Protein AF-A0A0T6ZGI9-F1 (afdb_monomer_lite)

pLDDT: mean 90.16, std 10.08, range [57.25, 98.12]

Radius of gyration: 25.12 Å; chains: 1; bounding box: 45×30×71 Å

Secondary structure (DSSP, 8-state):
-PPPHHHHHHHHHHHHHHHHHHHHHHHHHHHHHHHHTTTT---HHHHHHHTT-TTS-HHHHH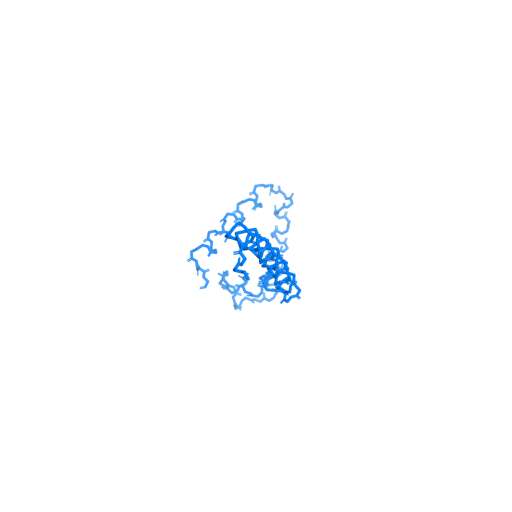HHHHHHHHHHHH-TTHHHHHHHHHHHHHHTT--

Foldseek 3Di:
DPPPPVVVVVVVVVVVVVVVVVVVVVVVVVVVVCVVVCVVPPPVQNVCVLVVNNPPDPVVVVVVVVVLVVVVVVDVVSVVVVVVVVVVSVVVVRD

Sequence (95 aa):
MKKPPSRIREEIAKLQEQLRQAEAREAERIGRIALKAGLGEIELGGLIVKAGLRYETRALLLGALIELGERLQLDEGERPRLTAIGAEAFRNGRG

Structure (mmCIF, N/CA/C/O backbone):
data_AF-A0A0T6ZGI9-F1
#
_entry.id   AF-A0A0T6ZGI9-F1
#
loop_
_atom_site.group_PDB
_atom_site.id
_atom_site.type_symbol
_atom_site.label_atom_id
_atom_site.label_alt_id
_atom_site.label_comp_id
_atom_site.label_asym_id
_atom_site.label_entity_id
_atom_site.label_seq_id
_atom_site.pdbx_PDB_ins_code
_atom_site.Cartn_x
_atom_site.Cartn_y
_atom_site.Cartn_z
_atom_site.occupancy
_atom_site.B_iso_or_equiv
_atom_site.auth_seq_id
_atom_site.auth_comp_id
_atom_site.auth_asym_id
_atom_site.auth_atom_id
_atom_site.pdbx_PDB_model_num
ATOM 1 N N . MET A 1 1 ? -29.609 0.379 53.864 1.00 68.25 1 MET A N 1
ATOM 2 C CA . MET A 1 1 ? -30.039 1.610 53.157 1.00 68.25 1 MET A CA 1
ATOM 3 C C . MET A 1 1 ? -29.644 1.489 51.692 1.00 68.25 1 MET A C 1
ATOM 5 O O . MET A 1 1 ? -28.505 1.121 51.430 1.00 68.25 1 MET A O 1
ATOM 9 N N . LYS A 1 2 ? -30.563 1.721 50.744 1.00 66.81 2 LYS A N 1
ATOM 10 C CA . LYS A 1 2 ? -30.229 1.715 49.307 1.00 66.81 2 LYS A CA 1
ATOM 11 C C . LYS A 1 2 ? -29.246 2.862 49.020 1.00 66.81 2 LYS A C 1
ATOM 13 O O . LYS A 1 2 ? -29.394 3.934 49.605 1.00 66.81 2 LYS A O 1
ATOM 18 N N . LYS A 1 3 ? -28.230 2.634 48.175 1.00 64.94 3 LYS A N 1
ATOM 19 C CA . LYS A 1 3 ? -27.284 3.688 47.763 1.00 64.94 3 LYS A CA 1
ATOM 20 C C . LYS A 1 3 ? -28.077 4.896 47.219 1.00 64.94 3 LYS A C 1
ATOM 22 O O . LYS A 1 3 ? -29.026 4.681 46.462 1.00 64.94 3 LYS A O 1
ATOM 27 N N . PRO A 1 4 ? -27.708 6.141 47.576 1.00 81.56 4 PRO A N 1
ATOM 28 C CA . PRO A 1 4 ? -28.332 7.326 47.006 1.00 81.56 4 PRO A CA 1
ATOM 29 C C . PRO A 1 4 ? -28.185 7.321 45.473 1.00 81.56 4 PRO A C 1
ATOM 31 O O . PRO A 1 4 ? -27.107 6.971 44.982 1.00 81.56 4 PRO A O 1
ATOM 34 N N . PRO A 1 5 ? -29.210 7.739 44.708 1.00 82.88 5 PRO A N 1
ATOM 35 C CA . PRO A 1 5 ? -29.175 7.749 43.243 1.00 82.88 5 PRO A CA 1
ATOM 36 C C . PRO A 1 5 ? -27.983 8.504 42.629 1.00 82.88 5 PRO A C 1
ATOM 38 O O . PRO A 1 5 ? -27.518 8.133 41.555 1.00 82.88 5 PRO A O 1
ATOM 41 N N . SER A 1 6 ? -27.459 9.530 43.309 1.00 87.75 6 SER A N 1
ATOM 42 C CA . SER A 1 6 ? -26.280 10.299 42.879 1.00 87.75 6 SER A CA 1
ATOM 43 C C . SER A 1 6 ? -25.006 9.454 42.818 1.00 87.75 6 SER A C 1
ATOM 45 O O . SER A 1 6 ? -24.306 9.487 41.811 1.00 87.75 6 SER A O 1
ATOM 47 N N . ARG A 1 7 ? -24.761 8.612 43.830 1.00 88.50 7 ARG A N 1
ATOM 48 C CA . ARG A 1 7 ? -23.589 7.719 43.864 1.00 88.50 7 ARG A CA 1
ATOM 49 C C . ARG A 1 7 ? -23.603 6.697 42.731 1.00 88.50 7 ARG A C 1
ATOM 51 O O . ARG A 1 7 ? -22.554 6.353 42.205 1.00 88.50 7 ARG A O 1
ATOM 58 N N . ILE A 1 8 ? -24.791 6.229 42.343 1.00 89.69 8 ILE A N 1
ATOM 59 C CA . ILE A 1 8 ? -24.948 5.300 41.217 1.00 89.69 8 ILE A CA 1
ATOM 60 C C . ILE A 1 8 ? -24.605 6.005 39.898 1.00 89.69 8 ILE A C 1
ATOM 62 O O . ILE A 1 8 ? -23.909 5.433 39.066 1.00 89.69 8 ILE A O 1
ATOM 66 N N . ARG A 1 9 ? -25.039 7.260 39.709 1.00 92.69 9 ARG A N 1
ATOM 67 C CA . ARG A 1 9 ? -24.703 8.046 38.508 1.00 92.69 9 ARG A CA 1
ATOM 68 C C . ARG A 1 9 ? -23.203 8.332 38.405 1.00 92.69 9 ARG A C 1
ATOM 70 O O . ARG A 1 9 ? -22.647 8.213 37.318 1.00 92.69 9 ARG A O 1
ATOM 77 N N . GLU A 1 10 ? -22.555 8.658 39.521 1.00 94.94 10 GLU A N 1
ATOM 78 C CA . GLU A 1 10 ? -21.100 8.855 39.585 1.00 94.94 10 GLU A CA 1
ATOM 79 C C . GLU A 1 10 ? -20.332 7.566 39.256 1.00 94.94 10 GLU A C 1
ATOM 81 O O . GLU A 1 10 ? -19.396 7.594 38.456 1.00 94.94 10 GLU A O 1
ATOM 86 N N . GLU A 1 11 ? -20.751 6.424 39.814 1.00 96.00 11 GLU A N 1
ATOM 87 C CA . GLU A 1 11 ? -20.164 5.116 39.491 1.00 96.00 11 GLU A CA 1
ATOM 88 C C . GLU A 1 11 ? -20.336 4.769 38.004 1.00 96.00 11 GLU A C 1
ATOM 90 O O . GLU A 1 11 ? -19.375 4.331 37.374 1.00 96.00 11 GLU A O 1
ATOM 95 N N . ILE A 1 12 ? -21.511 5.021 37.415 1.00 96.19 12 ILE A N 1
ATOM 96 C CA . ILE A 1 12 ? -21.757 4.794 35.981 1.00 96.19 12 ILE A CA 1
ATOM 97 C C . ILE A 1 12 ? -20.835 5.662 35.121 1.00 96.19 12 ILE A C 1
ATOM 99 O O . ILE A 1 12 ? -20.199 5.140 34.208 1.00 96.19 12 ILE A O 1
ATOM 103 N N . ALA A 1 13 ? -20.715 6.959 35.418 1.00 96.94 13 ALA A N 1
ATOM 104 C CA . ALA A 1 13 ? -19.847 7.859 34.659 1.00 96.94 13 ALA A CA 1
ATOM 105 C C . ALA A 1 13 ? -18.376 7.416 34.724 1.00 96.94 13 ALA A C 1
ATOM 107 O O . ALA A 1 13 ? -17.679 7.397 33.708 1.00 96.94 13 ALA A O 1
ATOM 108 N N . LYS A 1 14 ? -17.917 6.988 35.906 1.00 96.94 14 LYS A N 1
ATOM 109 C CA . LYS A 1 14 ? -16.561 6.461 36.097 1.00 96.94 14 LYS A CA 1
ATOM 110 C C . LYS A 1 14 ? -16.329 5.174 35.303 1.00 96.94 14 LYS A C 1
ATOM 112 O O . LYS A 1 14 ? -15.288 5.041 34.666 1.00 96.94 14 LYS A O 1
ATOM 117 N N . LEU A 1 15 ? -17.287 4.247 35.313 1.00 97.88 15 LEU A N 1
ATOM 118 C CA . LEU A 1 15 ? -17.207 2.998 34.549 1.00 97.88 15 LEU A CA 1
ATOM 119 C C . LEU A 1 15 ? -17.223 3.249 33.036 1.00 97.88 15 LEU A C 1
ATOM 121 O O . LEU A 1 15 ? -16.472 2.612 32.306 1.00 97.88 15 LEU A O 1
ATOM 125 N N . GLN A 1 16 ? -18.026 4.203 32.562 1.00 97.81 16 GLN A N 1
ATOM 126 C CA . GLN A 1 16 ? -18.059 4.594 31.149 1.00 97.81 16 GLN A CA 1
ATOM 127 C C . GLN A 1 16 ? -16.742 5.225 30.688 1.00 97.81 16 GLN A C 1
ATOM 129 O O . GLN A 1 16 ? -16.293 4.972 29.573 1.00 97.81 16 GLN A O 1
ATOM 134 N N . GLU A 1 17 ? -16.107 6.033 31.536 1.00 97.50 17 GLU A N 1
ATOM 135 C CA . GLU A 1 17 ? -14.781 6.583 31.253 1.00 97.50 17 GLU A CA 1
ATOM 136 C C . GLU A 1 17 ? -13.715 5.479 31.216 1.00 97.50 17 GLU A C 1
ATOM 138 O O . GLU A 1 17 ? -12.908 5.424 30.290 1.00 97.50 17 GLU A O 1
ATOM 143 N N . GLN A 1 18 ? -13.750 4.545 32.170 1.00 97.38 18 GLN A N 1
ATOM 144 C CA . GLN A 1 18 ? -12.856 3.385 32.175 1.00 97.38 18 GLN A CA 1
ATOM 145 C C . GLN A 1 18 ? -13.037 2.510 30.931 1.00 97.38 18 GLN A C 1
ATOM 147 O O . GLN A 1 18 ? -12.039 2.078 30.354 1.00 97.38 18 GLN A O 1
ATOM 152 N N . LEU A 1 19 ? -14.282 2.291 30.498 1.00 97.88 19 LEU A N 1
ATOM 153 C CA . LEU A 1 19 ? -14.588 1.551 29.278 1.00 97.88 19 LEU A CA 1
ATOM 154 C C . LEU A 1 19 ? -13.996 2.250 28.051 1.00 97.88 19 LEU A C 1
ATOM 156 O O . LEU A 1 19 ? -13.223 1.626 27.331 1.00 97.88 19 LEU A O 1
ATOM 160 N N . ARG A 1 20 ? -14.246 3.556 27.875 1.00 97.12 20 ARG A N 1
ATOM 161 C CA . ARG A 1 20 ? -13.676 4.330 26.757 1.00 97.12 20 ARG A CA 1
ATOM 162 C C . ARG A 1 20 ? -12.149 4.264 26.727 1.00 97.12 20 ARG A C 1
ATOM 164 O O . ARG A 1 20 ? -11.553 4.096 25.666 1.00 97.12 20 ARG A O 1
ATOM 171 N N . GLN A 1 21 ? -11.495 4.355 27.886 1.00 96.94 21 GLN A N 1
ATOM 172 C CA . GLN A 1 21 ? -10.037 4.235 27.969 1.00 96.94 21 GLN A CA 1
ATOM 173 C C . GLN A 1 21 ? -9.529 2.820 27.668 1.00 96.94 21 GLN A C 1
ATOM 175 O O . GLN A 1 21 ? -8.415 2.672 27.166 1.00 96.94 21 GLN A O 1
ATOM 180 N N . ALA A 1 22 ? -10.283 1.781 28.025 1.00 97.38 22 ALA A N 1
ATOM 181 C CA . ALA A 1 22 ? -9.933 0.401 27.709 1.00 97.38 22 ALA A CA 1
ATOM 182 C C . ALA A 1 22 ? -10.092 0.125 26.207 1.00 97.38 22 ALA A C 1
ATOM 184 O O . ALA A 1 22 ? -9.181 -0.422 25.592 1.00 97.38 22 ALA A O 1
ATOM 185 N N . GLU A 1 23 ? -11.189 0.585 25.604 1.00 96.94 23 GLU A N 1
ATOM 186 C CA . GLU A 1 23 ? -11.450 0.482 24.165 1.00 96.94 23 GLU A CA 1
ATOM 187 C C . GLU A 1 23 ? -10.383 1.212 23.341 1.00 96.94 23 GLU A C 1
ATOM 189 O O . GLU A 1 23 ? -9.858 0.649 22.383 1.00 96.94 23 GLU A O 1
ATOM 194 N N . ALA A 1 24 ? -9.991 2.426 23.744 1.00 96.38 24 ALA A N 1
ATOM 195 C CA . ALA A 1 24 ? -8.932 3.177 23.069 1.00 96.38 24 ALA A CA 1
ATOM 196 C C . ALA A 1 24 ? -7.578 2.445 23.111 1.00 96.38 24 ALA A C 1
ATOM 198 O O . ALA A 1 24 ? -6.885 2.352 22.096 1.00 96.38 24 ALA A O 1
ATOM 199 N N . ARG A 1 25 ? -7.217 1.876 24.271 1.00 96.56 25 ARG A N 1
ATOM 200 C CA . ARG A 1 25 ? -5.993 1.070 24.423 1.00 96.56 25 ARG A CA 1
ATOM 201 C C . ARG A 1 25 ? -6.031 -0.190 23.568 1.00 96.56 25 ARG A C 1
ATOM 203 O O . ARG A 1 25 ? -5.018 -0.565 22.980 1.00 96.56 25 ARG A O 1
ATOM 210 N N . GLU A 1 26 ? -7.185 -0.843 23.499 1.00 96.56 26 GLU A N 1
ATOM 211 C CA . GLU A 1 26 ? -7.355 -2.048 22.698 1.00 96.56 26 GLU A CA 1
ATOM 212 C C . GLU A 1 26 ? -7.274 -1.741 21.200 1.00 96.56 26 GLU A C 1
ATOM 214 O O . GLU A 1 26 ? -6.575 -2.444 20.472 1.00 96.56 26 GLU A O 1
ATOM 219 N N . ALA A 1 27 ? -7.880 -0.643 20.744 1.00 94.94 27 ALA A N 1
ATOM 220 C CA . ALA A 1 27 ? -7.755 -0.181 19.365 1.00 94.94 27 ALA A CA 1
ATOM 221 C C . ALA A 1 27 ? -6.290 0.099 18.985 1.00 94.94 27 ALA A C 1
ATOM 223 O O . ALA A 1 27 ? -5.828 -0.333 17.928 1.00 94.94 27 ALA A O 1
ATOM 224 N N . GLU A 1 28 ? -5.526 0.752 19.865 1.00 95.88 28 GLU A N 1
ATOM 225 C CA . GLU A 1 28 ? -4.093 0.985 19.655 1.00 95.88 28 GLU A CA 1
ATOM 226 C C . GLU A 1 28 ? -3.302 -0.332 19.591 1.00 95.88 28 GLU A C 1
ATOM 228 O O . GLU A 1 28 ? -2.439 -0.511 18.726 1.00 95.88 28 GLU A O 1
ATOM 233 N N . ARG A 1 29 ? -3.608 -1.283 20.482 1.00 96.50 29 ARG A N 1
ATOM 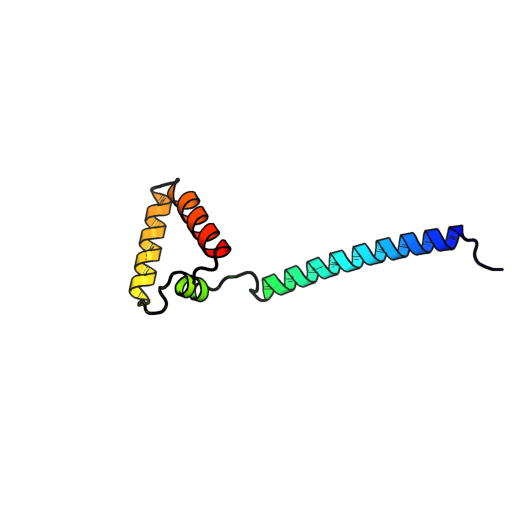234 C CA . ARG A 1 29 ? -2.979 -2.609 20.501 1.00 96.50 29 ARG A CA 1
ATOM 235 C C . ARG A 1 29 ? -3.245 -3.365 19.203 1.00 96.50 29 ARG A C 1
ATOM 237 O O . ARG A 1 29 ? -2.302 -3.887 18.609 1.00 96.50 29 ARG A O 1
ATOM 244 N N . ILE A 1 30 ? -4.499 -3.391 18.756 1.00 93.56 30 ILE A N 1
ATOM 245 C CA . ILE A 1 30 ? -4.909 -4.008 17.492 1.00 93.56 30 ILE A CA 1
ATOM 246 C C . ILE A 1 30 ? -4.178 -3.341 16.326 1.00 93.56 30 ILE A C 1
ATOM 248 O O . ILE A 1 30 ? -3.589 -4.045 15.508 1.00 93.56 30 ILE A O 1
ATOM 252 N N . GLY A 1 31 ? -4.124 -2.007 16.286 1.00 89.25 31 GLY A N 1
ATOM 253 C CA . GLY A 1 31 ? -3.388 -1.267 15.259 1.00 89.25 31 GLY A CA 1
ATOM 254 C C . GLY A 1 31 ? -1.907 -1.652 15.205 1.00 89.25 31 GLY A C 1
ATOM 255 O O . GLY A 1 31 ? -1.378 -1.960 14.139 1.00 89.25 31 GLY A O 1
ATOM 256 N N . ARG A 1 32 ? -1.235 -1.736 16.359 1.00 91.81 32 ARG A N 1
ATOM 257 C CA . ARG A 1 32 ? 0.170 -2.179 16.438 1.00 91.81 32 ARG A CA 1
ATOM 258 C C . ARG A 1 32 ? 0.365 -3.624 15.985 1.00 91.81 32 ARG A C 1
ATOM 260 O O . ARG A 1 32 ? 1.373 -3.919 15.347 1.00 91.81 32 ARG A O 1
ATOM 267 N N . ILE A 1 33 ? -0.560 -4.523 16.323 1.00 92.31 33 ILE A N 1
ATOM 268 C CA . ILE A 1 33 ? -0.517 -5.922 15.876 1.00 92.31 33 ILE A CA 1
ATOM 269 C C . ILE A 1 33 ? -0.695 -5.996 14.360 1.00 92.31 33 ILE A C 1
ATOM 271 O O . ILE A 1 33 ? 0.078 -6.687 13.708 1.00 92.31 33 ILE A O 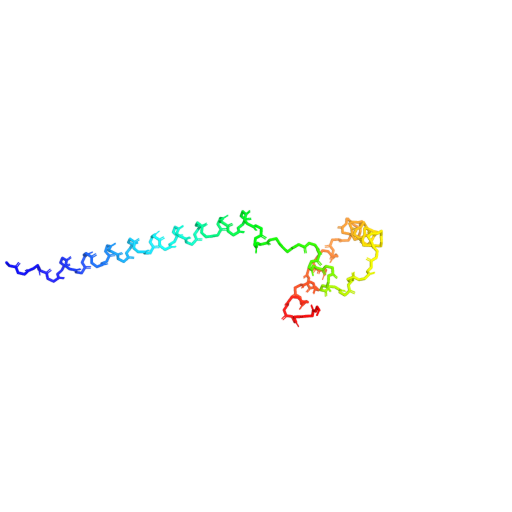1
ATOM 275 N N . ALA A 1 34 ? -1.647 -5.252 13.796 1.00 83.44 34 ALA A N 1
ATOM 276 C CA . ALA A 1 34 ? -1.890 -5.221 12.360 1.00 83.44 34 ALA A CA 1
ATOM 277 C C . ALA A 1 34 ? -0.669 -4.714 11.579 1.00 83.44 34 ALA A C 1
ATOM 279 O O . ALA A 1 34 ? -0.281 -5.332 10.591 1.00 83.44 34 ALA A O 1
ATOM 280 N N . LEU A 1 35 ? -0.014 -3.654 12.066 1.00 84.31 35 LEU A N 1
ATOM 281 C CA . LEU A 1 35 ? 1.231 -3.155 11.476 1.00 84.31 35 LEU A CA 1
ATOM 282 C C . LEU A 1 35 ? 2.358 -4.192 11.554 1.00 84.31 35 LEU A C 1
ATOM 284 O O . LEU A 1 35 ? 3.003 -4.465 10.549 1.00 84.31 35 LEU A O 1
ATOM 288 N N . LYS A 1 36 ? 2.570 -4.823 12.718 1.00 83.00 36 LYS A N 1
ATOM 289 C CA . LYS A 1 36 ? 3.586 -5.884 12.874 1.00 83.00 36 LYS A CA 1
ATOM 290 C C . LYS A 1 36 ? 3.305 -7.120 12.020 1.00 83.00 36 LYS A C 1
ATOM 292 O O . LYS A 1 36 ? 4.241 -7.806 11.631 1.00 83.00 36 LYS A O 1
ATOM 297 N N . ALA A 1 37 ? 2.034 -7.415 11.770 1.00 80.75 37 ALA A N 1
ATOM 298 C CA . ALA A 1 37 ? 1.595 -8.513 10.922 1.00 80.75 37 ALA A CA 1
ATOM 299 C C . ALA A 1 37 ? 1.610 -8.159 9.423 1.00 80.75 37 ALA A C 1
ATOM 301 O O . ALA A 1 37 ? 1.171 -8.973 8.618 1.00 80.75 37 ALA A O 1
ATOM 302 N N . GLY A 1 38 ? 2.064 -6.956 9.044 1.00 74.19 38 GLY A N 1
ATOM 303 C CA . GLY A 1 38 ? 2.110 -6.521 7.648 1.00 74.19 38 GLY A CA 1
ATOM 304 C C . GLY A 1 38 ? 0.731 -6.287 7.025 1.00 74.19 38 GLY A C 1
ATOM 305 O O . GLY A 1 38 ? 0.634 -6.105 5.820 1.00 74.19 38 GLY A O 1
ATOM 306 N N . LEU A 1 39 ? -0.352 -6.231 7.814 1.00 71.19 39 LEU A N 1
ATOM 307 C CA . LEU A 1 39 ? -1.727 -6.068 7.306 1.00 71.19 39 LEU A CA 1
ATOM 308 C C . LEU A 1 39 ? -1.999 -4.680 6.686 1.00 71.19 39 LEU A C 1
ATOM 310 O O . LEU A 1 39 ? -3.085 -4.447 6.162 1.00 71.19 39 LEU A O 1
ATOM 314 N N . GLY A 1 40 ? -1.033 -3.758 6.756 1.00 63.78 40 GLY A N 1
ATOM 315 C CA . GLY A 1 40 ? -1.034 -2.477 6.040 1.00 63.78 40 GLY A CA 1
ATOM 316 C C . GLY A 1 40 ? -0.054 -2.416 4.862 1.00 63.78 40 GLY A C 1
ATOM 317 O O . GLY A 1 40 ? -0.061 -1.434 4.121 1.00 63.78 40 GLY A O 1
ATOM 318 N N . GLU A 1 41 ? 0.785 -3.437 4.679 1.00 63.69 41 GLU A N 1
ATOM 319 C CA . GLU A 1 41 ? 1.702 -3.534 3.550 1.00 63.69 41 GLU A CA 1
ATOM 320 C C . GLU A 1 41 ? 0.970 -4.232 2.406 1.00 63.69 41 GLU A C 1
ATOM 322 O O . GLU A 1 41 ? 0.699 -5.431 2.441 1.00 63.69 41 GLU A O 1
ATOM 327 N N . ILE A 1 42 ? 0.609 -3.476 1.370 1.00 62.75 42 ILE A N 1
ATOM 328 C CA . ILE A 1 42 ? 0.197 -4.107 0.120 1.00 62.75 42 ILE A CA 1
ATOM 329 C C . ILE A 1 42 ? 1.462 -4.707 -0.486 1.00 62.75 42 ILE A C 1
ATOM 331 O O . ILE A 1 42 ? 2.339 -3.972 -0.942 1.00 62.75 42 ILE A O 1
ATOM 335 N N . GLU A 1 43 ? 1.558 -6.035 -0.493 1.00 78.94 43 GLU A N 1
ATOM 336 C CA . GLU A 1 43 ? 2.657 -6.721 -1.164 1.00 78.94 43 GLU A CA 1
ATOM 337 C C . GLU A 1 43 ? 2.735 -6.264 -2.628 1.00 78.94 43 GLU A C 1
ATOM 339 O O . GLU A 1 43 ? 1.725 -6.215 -3.339 1.00 78.94 43 GLU A O 1
ATOM 344 N N . LEU A 1 44 ? 3.949 -5.974 -3.108 1.00 84.19 44 LEU A N 1
ATOM 345 C CA . LEU A 1 44 ? 4.199 -5.565 -4.495 1.00 84.19 44 LEU A CA 1
ATOM 346 C C . LEU A 1 44 ? 3.563 -6.542 -5.506 1.00 84.19 44 LEU A C 1
ATOM 348 O O . LEU A 1 44 ? 3.083 -6.120 -6.556 1.00 84.19 44 LEU A O 1
ATOM 352 N N . GLY A 1 45 ? 3.476 -7.831 -5.158 1.00 87.19 45 GLY A N 1
ATOM 353 C CA . GLY A 1 45 ? 2.781 -8.849 -5.950 1.00 87.19 45 GLY A CA 1
ATOM 354 C C . GLY A 1 45 ? 1.292 -8.555 -6.176 1.00 87.19 45 GLY A C 1
ATOM 355 O O . GLY A 1 45 ? 0.798 -8.728 -7.290 1.00 87.19 45 GLY A O 1
ATOM 356 N N . GLY A 1 46 ? 0.581 -8.046 -5.167 1.00 88.50 46 GLY A N 1
ATOM 357 C CA . GLY A 1 46 ? -0.821 -7.640 -5.294 1.00 88.50 46 GLY A CA 1
ATOM 358 C C . GLY A 1 46 ? -1.002 -6.438 -6.225 1.00 88.50 46 GLY A C 1
ATOM 359 O O . GLY A 1 46 ? -1.935 -6.415 -7.030 1.00 88.50 46 GLY A O 1
ATOM 360 N N . LEU A 1 47 ? -0.076 -5.473 -6.177 1.00 90.56 47 LEU A N 1
ATOM 361 C CA . LEU A 1 47 ? -0.071 -4.319 -7.086 1.00 90.56 47 LEU A CA 1
ATOM 362 C C . LEU A 1 47 ? 0.202 -4.733 -8.535 1.00 90.56 47 LEU A C 1
ATOM 364 O O . LEU A 1 47 ? -0.484 -4.263 -9.438 1.00 90.56 47 LEU A O 1
ATOM 368 N N . ILE A 1 48 ? 1.154 -5.645 -8.753 1.00 91.88 48 ILE A N 1
ATOM 369 C CA . ILE A 1 48 ? 1.486 -6.183 -10.081 1.00 91.88 48 ILE A CA 1
ATOM 370 C C . ILE A 1 48 ? 0.260 -6.853 -10.712 1.00 91.88 48 ILE A C 1
ATOM 372 O O . ILE A 1 48 ? -0.059 -6.588 -11.870 1.00 91.88 48 ILE A O 1
ATOM 376 N N . VAL A 1 49 ? -0.465 -7.683 -9.952 1.00 91.81 49 VAL A N 1
ATOM 377 C CA . VAL A 1 49 ? -1.704 -8.314 -10.432 1.00 91.81 49 VAL A CA 1
ATOM 378 C C . VAL A 1 49 ? -2.753 -7.262 -10.774 1.00 91.81 49 VAL A C 1
ATOM 380 O O . VAL A 1 49 ? -3.308 -7.302 -11.866 1.00 91.81 49 VAL A O 1
ATOM 383 N N . LYS A 1 50 ? -2.984 -6.301 -9.875 1.00 90.12 50 LYS A N 1
ATOM 384 C CA . LYS A 1 50 ? -3.988 -5.245 -10.050 1.00 90.12 50 LYS A CA 1
ATOM 385 C C . LYS A 1 50 ? -3.696 -4.330 -11.248 1.00 90.12 50 LYS A C 1
ATOM 387 O O . LYS A 1 50 ? -4.617 -3.813 -11.873 1.00 90.12 50 LYS A O 1
ATOM 392 N N . ALA A 1 51 ? -2.421 -4.151 -11.582 1.00 92.06 51 ALA A N 1
ATOM 393 C CA . ALA A 1 51 ? -1.974 -3.431 -12.769 1.00 92.06 51 ALA A CA 1
ATOM 394 C C . ALA A 1 51 ? -2.090 -4.254 -14.069 1.00 92.06 51 ALA A C 1
ATOM 396 O O . ALA A 1 51 ? -1.756 -3.744 -15.135 1.00 92.06 51 ALA A O 1
ATOM 397 N N . GLY A 1 52 ? -2.542 -5.513 -14.004 1.00 93.12 52 GLY A N 1
ATOM 398 C CA . GLY A 1 52 ? -2.655 -6.403 -15.162 1.00 93.12 52 GLY A CA 1
ATOM 399 C C . GLY A 1 52 ? -1.337 -7.059 -15.586 1.00 93.12 52 GLY A C 1
ATOM 400 O O . GLY A 1 52 ? -1.272 -7.649 -16.657 1.00 93.12 52 GLY A O 1
ATOM 401 N N . LEU A 1 53 ? -0.292 -7.004 -14.754 1.00 95.12 53 LEU A N 1
ATOM 402 C CA . LEU A 1 53 ? 1.072 -7.427 -15.104 1.00 95.12 53 LEU A CA 1
ATOM 403 C C . LEU A 1 53 ? 1.441 -8.812 -14.544 1.00 95.12 53 LEU A C 1
ATOM 405 O O . LEU A 1 53 ? 2.614 -9.140 -14.381 1.00 95.12 53 LEU A O 1
ATOM 409 N N . ARG A 1 54 ? 0.441 -9.648 -14.231 1.00 93.19 54 ARG A N 1
ATOM 410 C CA . ARG A 1 54 ? 0.623 -10.980 -13.615 1.00 93.19 54 ARG A CA 1
ATOM 411 C C . ARG A 1 54 ? 1.590 -11.882 -14.389 1.00 93.19 54 ARG A C 1
ATOM 413 O O . ARG A 1 54 ? 2.269 -12.702 -13.776 1.00 93.19 54 ARG A O 1
ATOM 420 N N . TYR A 1 55 ? 1.587 -11.775 -15.713 1.00 95.50 55 TYR A N 1
ATOM 421 C CA . TYR A 1 55 ? 2.334 -12.665 -16.602 1.00 95.50 55 T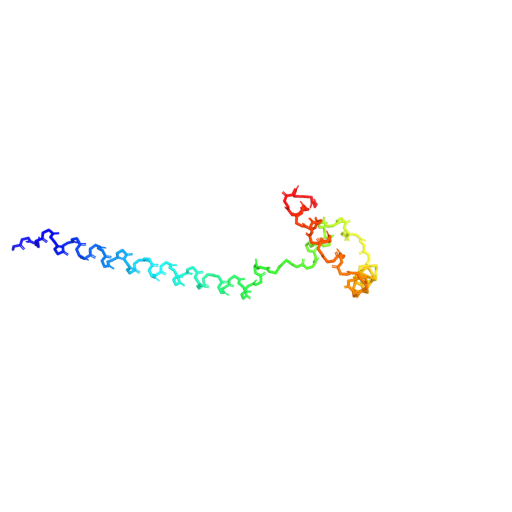YR A CA 1
ATOM 422 C C . TYR A 1 55 ? 3.646 -12.057 -17.100 1.00 95.50 55 TYR A C 1
ATOM 424 O O . TYR A 1 55 ? 4.364 -12.704 -17.859 1.00 95.50 55 TYR A O 1
ATOM 432 N N . GLU A 1 56 ? 3.976 -10.843 -16.661 1.00 97.12 56 GLU A N 1
ATOM 433 C CA . GLU A 1 56 ? 5.198 -10.179 -17.084 1.00 97.12 56 GLU A CA 1
ATOM 434 C C . GLU A 1 56 ? 6.437 -10.738 -16.384 1.00 97.12 56 GLU A C 1
ATOM 436 O O . GLU A 1 56 ? 6.404 -11.229 -15.251 1.00 97.12 56 GLU A O 1
ATOM 441 N N . THR A 1 57 ? 7.574 -10.650 -17.072 1.00 97.12 57 THR A N 1
ATOM 442 C CA . THR A 1 57 ? 8.844 -11.142 -16.532 1.00 97.12 57 THR A CA 1
ATOM 443 C C . THR A 1 57 ? 9.384 -10.227 -15.434 1.00 97.12 57 THR A C 1
ATOM 445 O O . THR A 1 57 ? 9.203 -9.009 -15.453 1.00 97.12 57 THR A O 1
ATOM 448 N N . ARG A 1 58 ? 10.155 -10.801 -14.500 1.00 94.38 58 ARG A N 1
ATOM 449 C CA . ARG A 1 58 ? 10.832 -10.029 -13.442 1.00 94.38 58 ARG A CA 1
ATOM 450 C C . ARG A 1 58 ? 11.746 -8.935 -14.000 1.00 94.38 58 ARG A C 1
ATOM 452 O O . ARG A 1 58 ? 11.836 -7.869 -13.404 1.00 94.38 58 ARG A O 1
ATOM 459 N N . ALA A 1 59 ? 12.403 -9.200 -15.130 1.00 97.50 59 ALA A N 1
ATOM 460 C CA . ALA A 1 59 ? 13.281 -8.235 -15.782 1.00 97.50 59 ALA A CA 1
ATOM 461 C C . ALA A 1 59 ? 12.500 -7.025 -16.318 1.00 97.50 59 ALA A C 1
ATOM 463 O O . ALA A 1 59 ? 12.923 -5.894 -16.098 1.00 97.50 59 ALA A O 1
ATOM 464 N N . LEU A 1 60 ? 11.339 -7.252 -16.948 1.00 97.88 60 LEU A N 1
ATOM 465 C CA . LEU A 1 60 ? 10.473 -6.173 -17.433 1.00 97.88 60 LEU A CA 1
ATOM 466 C C . LEU A 1 60 ? 9.960 -5.312 -16.277 1.00 97.88 60 LEU A C 1
ATOM 468 O O . LEU A 1 60 ? 10.066 -4.090 -16.326 1.00 97.88 60 LEU A O 1
ATOM 472 N N . LEU A 1 61 ? 9.459 -5.948 -15.214 1.00 96.50 61 LEU A N 1
ATOM 473 C CA . LEU A 1 61 ? 8.956 -5.241 -14.035 1.00 96.50 61 LEU A CA 1
ATOM 474 C C . LEU A 1 61 ? 10.045 -4.389 -13.375 1.00 96.50 61 LEU A C 1
ATOM 476 O O . LEU A 1 61 ? 9.795 -3.243 -13.010 1.00 96.50 61 LEU A O 1
ATOM 480 N N . LEU A 1 62 ? 11.261 -4.928 -13.251 1.00 95.62 62 LEU A N 1
ATOM 481 C CA . LEU A 1 62 ? 12.395 -4.181 -12.716 1.00 95.62 62 LEU A CA 1
ATOM 482 C C . LEU A 1 62 ? 12.759 -2.990 -13.612 1.00 95.62 62 LEU A C 1
ATOM 484 O O . LEU A 1 62 ? 12.957 -1.894 -13.095 1.00 95.62 62 LEU A O 1
ATOM 488 N N . GLY A 1 63 ? 12.796 -3.181 -14.934 1.00 98.12 63 GLY A N 1
ATOM 489 C CA . GLY A 1 63 ? 13.047 -2.101 -15.890 1.00 98.12 63 GLY A CA 1
ATOM 490 C C . GLY A 1 63 ? 12.033 -0.961 -15.761 1.00 98.1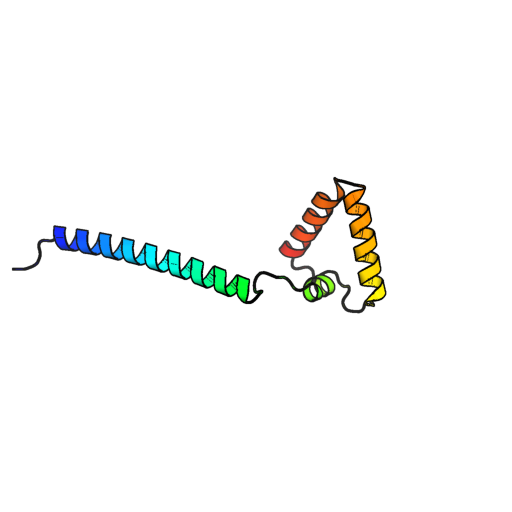2 63 GLY A C 1
ATOM 491 O O . GLY A 1 63 ? 12.427 0.194 -15.629 1.00 98.12 63 GLY A O 1
ATOM 492 N N . ALA A 1 64 ? 10.740 -1.287 -15.684 1.00 97.19 64 ALA A N 1
ATOM 493 C CA . ALA A 1 64 ? 9.679 -0.295 -15.515 1.00 97.19 64 ALA A CA 1
ATOM 494 C C . ALA A 1 64 ? 9.799 0.490 -14.193 1.00 97.19 64 ALA A C 1
ATOM 496 O O . ALA A 1 64 ? 9.546 1.694 -14.159 1.00 97.19 64 ALA A O 1
ATOM 497 N N . LEU A 1 65 ? 10.200 -0.169 -13.099 1.00 95.75 65 LEU A N 1
ATOM 498 C CA . LEU A 1 65 ? 10.403 0.494 -11.805 1.00 95.75 65 LEU A CA 1
ATOM 499 C C . LEU A 1 65 ? 11.635 1.410 -11.796 1.00 95.75 65 LEU A C 1
ATOM 501 O O . LEU A 1 65 ? 11.596 2.458 -11.152 1.00 95.75 65 LEU A O 1
ATOM 505 N N . ILE A 1 66 ? 12.706 1.040 -12.505 1.00 97.75 66 ILE A N 1
ATOM 506 C CA . ILE A 1 66 ? 13.895 1.888 -12.670 1.00 97.75 66 ILE A CA 1
ATOM 507 C C . ILE A 1 66 ? 13.537 3.139 -13.475 1.00 97.75 66 ILE A C 1
ATOM 509 O O . ILE A 1 66 ? 13.780 4.246 -12.998 1.00 97.75 66 ILE A O 1
ATOM 513 N N . GLU A 1 67 ? 12.886 2.972 -14.630 1.00 97.75 67 GLU A N 1
ATOM 514 C CA . GLU A 1 67 ? 12.442 4.094 -15.470 1.00 97.75 67 GLU A CA 1
ATOM 515 C C . GLU A 1 67 ? 11.518 5.040 -14.688 1.00 97.75 67 GLU A C 1
ATOM 517 O O . GLU A 1 67 ? 11.660 6.263 -14.736 1.00 97.75 67 GLU A O 1
ATOM 522 N N . LEU A 1 68 ? 10.591 4.484 -13.900 1.00 96.44 68 LEU A N 1
ATOM 523 C CA . LEU A 1 68 ? 9.753 5.271 -13.002 1.00 96.44 68 LEU A CA 1
ATOM 524 C C . LEU A 1 68 ? 10.590 6.058 -11.980 1.00 96.44 68 LEU A C 1
ATOM 526 O O . LEU A 1 68 ? 10.320 7.235 -11.745 1.00 96.44 68 LEU A O 1
ATOM 530 N N . GLY A 1 69 ? 11.588 5.423 -11.365 1.00 96.31 69 GLY A N 1
ATOM 531 C CA . GLY A 1 69 ? 12.481 6.066 -10.403 1.00 96.31 6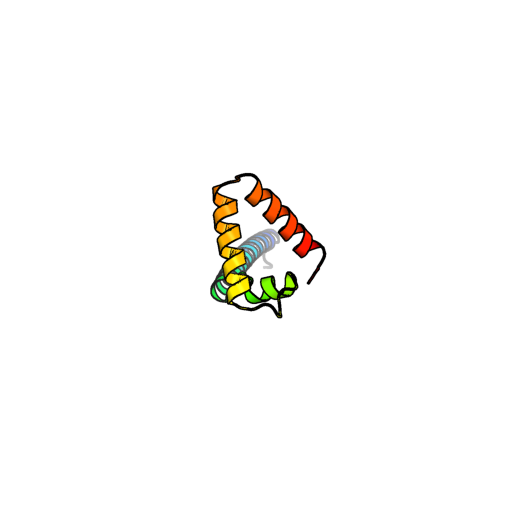9 GLY A CA 1
ATOM 532 C C . GLY A 1 69 ? 13.206 7.275 -10.994 1.00 96.31 69 GLY A C 1
ATOM 533 O O . GLY A 1 69 ? 13.248 8.326 -10.357 1.00 96.31 69 GLY A O 1
ATOM 534 N N . GLU A 1 70 ? 13.705 7.148 -12.222 1.00 97.19 70 GLU A N 1
ATOM 535 C CA . GLU A 1 70 ? 14.338 8.243 -12.963 1.00 97.19 70 GLU A CA 1
ATOM 536 C C . GLU A 1 70 ? 13.339 9.368 -13.262 1.00 97.19 70 GLU A C 1
ATOM 538 O O . GLU A 1 70 ? 13.598 10.532 -12.954 1.00 97.19 70 GLU A O 1
ATOM 543 N N . ARG A 1 71 ? 12.148 9.034 -13.775 1.00 96.62 71 ARG A N 1
ATOM 544 C CA . ARG A 1 71 ? 11.096 10.021 -14.082 1.00 96.62 71 ARG A CA 1
ATOM 545 C C . ARG A 1 71 ? 10.673 10.828 -12.860 1.00 96.62 71 ARG A C 1
ATOM 547 O O . ARG A 1 71 ? 10.497 12.037 -12.962 1.00 96.62 71 ARG A O 1
ATOM 554 N N . LEU A 1 72 ? 10.559 10.184 -11.700 1.00 96.75 72 LEU A N 1
ATOM 555 C CA . LEU A 1 72 ? 10.196 10.853 -10.448 1.00 96.75 72 LEU A CA 1
ATOM 556 C C . LEU A 1 72 ? 11.258 11.842 -9.945 1.00 96.75 72 LEU A C 1
ATOM 558 O O . LEU A 1 72 ? 10.924 12.693 -9.124 1.00 96.75 72 LEU A O 1
ATOM 562 N N . GLN A 1 73 ? 12.517 11.718 -10.375 1.00 94.75 73 GLN A N 1
ATOM 563 C CA . GLN A 1 73 ? 13.571 12.687 -10.050 1.00 94.75 73 GLN A CA 1
ATOM 564 C C . GLN A 1 73 ? 13.580 13.879 -11.009 1.00 94.75 73 GLN A C 1
ATOM 566 O O . GLN A 1 73 ? 14.019 14.962 -10.632 1.00 94.75 73 GLN A O 1
ATOM 571 N N . LEU A 1 74 ? 13.125 13.671 -12.245 1.00 95.12 74 LEU A N 1
ATOM 572 C CA . LEU A 1 74 ? 13.182 14.664 -13.315 1.00 95.12 74 LEU A CA 1
ATOM 573 C C . LEU A 1 74 ? 11.915 15.524 -13.407 1.00 95.12 74 LEU A C 1
ATOM 575 O O . LEU A 1 74 ? 11.987 16.646 -13.902 1.00 95.12 74 LEU A O 1
ATOM 579 N N . ASP A 1 75 ? 10.773 15.014 -12.940 1.00 95.44 75 ASP A N 1
ATOM 580 C CA . ASP A 1 75 ? 9.477 15.692 -13.008 1.00 95.44 75 ASP A CA 1
ATOM 581 C C . ASP A 1 75 ? 8.734 15.629 -11.662 1.00 95.44 75 ASP A C 1
ATOM 583 O O . ASP A 1 75 ? 8.195 14.594 -11.255 1.00 95.44 75 ASP A O 1
ATOM 587 N N . GLU A 1 76 ? 8.661 16.772 -10.975 1.00 93.44 76 GLU A N 1
ATOM 588 C CA . GLU A 1 76 ? 7.942 16.914 -9.702 1.00 93.44 76 GLU A CA 1
ATOM 589 C C . GLU A 1 76 ? 6.423 16.689 -9.842 1.00 93.44 76 GLU A C 1
ATOM 591 O O . GLU A 1 76 ? 5.762 16.307 -8.871 1.00 93.44 76 GLU A O 1
ATOM 596 N N . GLY A 1 77 ? 5.861 16.872 -11.043 1.00 96.56 77 GLY A N 1
ATOM 597 C CA . GLY A 1 77 ? 4.453 16.627 -11.360 1.00 96.56 77 GLY A CA 1
ATOM 598 C C . GLY A 1 77 ? 4.112 15.145 -11.536 1.00 96.56 77 GLY A C 1
ATOM 599 O O . GLY A 1 77 ? 2.947 14.747 -11.413 1.00 96.56 77 GLY A O 1
ATOM 600 N N . GLU A 1 78 ? 5.114 14.294 -11.741 1.00 96.81 78 GLU A N 1
ATOM 601 C CA . GLU A 1 78 ? 4.900 12.873 -11.997 1.00 96.81 78 GLU A CA 1
ATOM 602 C C . GLU A 1 78 ? 4.398 12.133 -10.749 1.00 96.81 78 GLU A C 1
ATOM 604 O O . GLU A 1 78 ? 3.487 11.300 -10.816 1.00 96.81 78 GLU A O 1
ATOM 609 N N . ARG A 1 79 ? 4.923 12.492 -9.572 1.00 96.06 79 ARG A N 1
ATOM 610 C CA . ARG A 1 79 ? 4.507 11.914 -8.286 1.00 96.06 79 ARG A CA 1
ATOM 611 C C . ARG A 1 79 ? 3.017 12.150 -7.978 1.00 96.06 79 ARG A C 1
ATOM 613 O O . ARG A 1 79 ? 2.322 11.162 -7.710 1.00 96.06 79 ARG A O 1
ATOM 620 N N . PRO A 1 80 ? 2.479 13.387 -8.003 1.00 97.12 80 PRO A N 1
ATOM 621 C CA . PRO A 1 80 ? 1.052 13.608 -7.777 1.00 97.12 80 PRO A CA 1
ATOM 622 C C . PRO A 1 80 ? 0.179 12.976 -8.871 1.00 97.12 80 PRO A C 1
ATOM 624 O O . PRO A 1 80 ? -0.869 12.412 -8.548 1.00 97.12 80 PRO A O 1
ATOM 627 N N . ARG A 1 81 ? 0.619 12.974 -10.139 1.00 96.88 81 ARG A N 1
ATOM 628 C CA . ARG A 1 81 ? -0.112 12.343 -11.251 1.00 96.88 81 ARG A CA 1
ATOM 629 C C . ARG A 1 81 ? -0.292 10.837 -11.045 1.00 96.88 81 ARG A C 1
ATOM 631 O O . ARG A 1 81 ? -1.414 10.334 -11.096 1.00 96.88 81 ARG A O 1
ATOM 638 N N . LEU A 1 82 ? 0.795 10.113 -10.777 1.00 96.12 82 LEU A N 1
ATOM 639 C CA . LEU A 1 82 ? 0.753 8.664 -10.551 1.00 96.12 82 LEU A CA 1
ATOM 640 C C . LEU A 1 82 ? -0.019 8.302 -9.279 1.00 96.12 82 LEU A C 1
ATOM 642 O O . LEU A 1 82 ? -0.753 7.313 -9.264 1.00 96.12 82 LEU A O 1
ATOM 646 N N . THR A 1 83 ? 0.073 9.137 -8.241 1.00 94.88 83 THR A N 1
ATOM 647 C CA . THR A 1 83 ? -0.729 8.983 -7.018 1.00 94.88 83 THR A CA 1
ATOM 648 C C . THR A 1 83 ? -2.226 9.074 -7.317 1.00 94.88 83 THR A C 1
ATOM 650 O O . THR A 1 83 ? -3.001 8.247 -6.834 1.00 94.88 83 THR A O 1
ATOM 653 N N . ALA A 1 84 ? -2.644 10.040 -8.141 1.00 96.50 84 ALA A N 1
ATOM 654 C CA . ALA A 1 84 ? -4.043 10.199 -8.529 1.00 96.50 84 ALA A CA 1
ATOM 655 C C . ALA A 1 84 ? -4.573 8.973 -9.294 1.00 96.50 84 ALA A C 1
ATOM 657 O O . ALA A 1 84 ? -5.654 8.474 -8.975 1.00 96.50 84 ALA A O 1
ATOM 658 N N . ILE A 1 85 ? -3.780 8.447 -10.236 1.00 94.75 85 ILE A N 1
ATOM 659 C CA . ILE A 1 85 ? -4.102 7.232 -11.003 1.00 94.75 85 ILE A CA 1
ATOM 660 C C . ILE A 1 85 ? -4.254 6.024 -10.071 1.00 94.75 85 ILE A C 1
ATOM 662 O O . ILE A 1 85 ? -5.254 5.309 -10.142 1.00 94.75 85 ILE A O 1
ATOM 666 N N . GLY A 1 86 ? -3.291 5.812 -9.169 1.00 92.44 86 GLY A N 1
ATOM 667 C CA . GLY A 1 86 ? -3.342 4.715 -8.203 1.00 92.44 86 GLY A CA 1
ATOM 668 C C . GLY A 1 86 ? -4.578 4.802 -7.308 1.00 92.44 86 GLY A C 1
ATOM 669 O O . GLY A 1 86 ? -5.315 3.826 -7.166 1.00 92.44 86 GLY A O 1
ATOM 670 N N . ALA A 1 87 ? -4.864 5.988 -6.765 1.00 92.56 87 ALA A N 1
ATOM 671 C CA . ALA A 1 87 ? -6.032 6.215 -5.920 1.00 92.56 87 ALA A CA 1
ATOM 672 C C . ALA A 1 87 ? -7.355 5.938 -6.658 1.00 92.56 87 ALA A C 1
ATOM 674 O O . ALA A 1 87 ? -8.284 5.382 -6.071 1.00 92.56 87 ALA A O 1
ATOM 675 N N . GLU A 1 88 ? -7.453 6.290 -7.943 1.00 92.50 88 GLU A N 1
ATOM 676 C CA . GLU A 1 88 ? -8.611 5.949 -8.773 1.00 92.50 88 GLU A CA 1
ATOM 677 C C . GLU A 1 88 ? -8.743 4.434 -8.992 1.00 92.50 88 GLU A C 1
ATOM 679 O O . GLU A 1 88 ? -9.834 3.883 -8.825 1.00 92.50 88 GLU A O 1
ATOM 684 N N . ALA A 1 89 ? -7.646 3.739 -9.305 1.00 89.75 89 ALA A N 1
ATOM 685 C CA . ALA A 1 89 ? -7.647 2.290 -9.506 1.00 89.75 89 ALA A CA 1
ATOM 686 C C . ALA A 1 89 ? -8.087 1.521 -8.244 1.00 89.75 89 ALA A C 1
ATOM 688 O O . ALA A 1 89 ? -8.823 0.535 -8.340 1.00 89.75 89 ALA A O 1
ATOM 689 N N . PHE A 1 90 ? -7.702 2.000 -7.056 1.00 86.94 90 PHE A N 1
ATOM 690 C CA . PHE A 1 90 ? -8.165 1.437 -5.786 1.00 86.94 90 PHE A CA 1
ATOM 691 C C . PHE A 1 90 ? -9.655 1.674 -5.534 1.00 86.94 90 PHE A C 1
ATOM 693 O O . PHE A 1 90 ? -10.340 0.743 -5.116 1.00 86.94 90 PHE A O 1
ATOM 700 N N . ARG A 1 91 ? -10.177 2.875 -5.824 1.00 87.88 91 ARG A N 1
ATOM 701 C CA . ARG A 1 91 ? -11.610 3.184 -5.653 1.00 87.88 91 ARG A CA 1
ATOM 702 C C . ARG A 1 91 ? -12.505 2.375 -6.590 1.00 87.88 91 ARG A C 1
ATOM 704 O O . ARG A 1 91 ? -13.566 1.927 -6.175 1.00 87.88 91 ARG A O 1
ATOM 711 N N . ASN A 1 92 ? -12.073 2.182 -7.834 1.00 82.94 92 ASN A N 1
ATOM 712 C CA . ASN A 1 92 ? -12.886 1.555 -8.878 1.00 82.94 92 ASN A CA 1
ATOM 713 C C . ASN A 1 92 ? -12.770 0.025 -8.919 1.00 82.94 92 ASN A C 1
ATOM 715 O O . ASN A 1 92 ? -13.348 -0.606 -9.799 1.00 82.94 92 ASN A O 1
ATOM 719 N N . GLY A 1 93 ? -11.985 -0.582 -8.025 1.00 68.50 93 GLY A N 1
ATOM 720 C CA . GLY A 1 93 ? -11.812 -2.033 -7.981 1.00 68.50 93 GLY A CA 1
ATOM 721 C C . GLY A 1 93 ? -11.120 -2.641 -9.206 1.00 68.50 93 GLY A C 1
ATOM 722 O O . GLY A 1 93 ? -11.029 -3.861 -9.259 1.00 68.50 93 GLY A O 1
ATOM 723 N N . ARG A 1 94 ? -10.588 -1.846 -10.153 1.00 60.19 94 ARG A N 1
ATOM 724 C CA . ARG A 1 94 ? -9.866 -2.379 -11.323 1.00 60.19 94 ARG A CA 1
ATOM 725 C C . ARG A 1 94 ? -8.702 -3.244 -10.839 1.00 60.19 94 ARG A C 1
ATOM 727 O O . ARG A 1 94 ? -7.911 -2.770 -10.020 1.00 60.19 94 ARG A O 1
ATOM 734 N N . GLY A 1 95 ? -8.662 -4.497 -11.283 1.00 57.25 95 GLY A N 1
ATOM 735 C CA . GLY A 1 95 ? -7.658 -5.520 -10.995 1.00 57.25 95 GLY A CA 1
ATOM 736 C C . GLY A 1 95 ? -8.086 -6.867 -11.552 1.00 57.25 95 GLY A C 1
ATOM 737 O O . GLY A 1 95 ? -9.314 -7.092 -11.613 1.00 57.25 95 GLY A O 1
#